Protein AF-A0AAV4SDW8-F1 (afdb_monomer_lite)

Organism: NCBI:txid1538125

Foldseek 3Di:
DWEKEKDFDAAAPDQLDGDTQKIWIDIPPDNPDIDIFGEAAQDDPVPDDPVRNVVLVCCCVPPDVAHNGDGDHYSVCVQVVLVVVCVRHVAYEYEDDSRQSSSCVSNVHHYHYPPPDDD

pLDDT: mean 89.06, std 10.67, range [35.28, 98.06]

Radius of gyration: 14.93 Å; chains: 1; bounding box: 36×32×41 Å

Secondary structure (DSSP, 8-state):
--EEEEEEEEEEEETTEEEEEEEEEEESS-TT-EEEEEBPPSS-GGGS-HHHHHHHHHHIIIII---TT--SB-GGGHHHHHHHHHHH-SEEEESSHHHHHHHHHHH----EETT----

Structure (mmCIF, N/CA/C/O backbone):
data_AF-A0AAV4SDW8-F1
#
_entry.id   AF-A0AAV4SDW8-F1
#
loop_
_atom_site.group_PDB
_atom_site.id
_atom_site.type_symbol
_atom_site.label_atom_id
_atom_site.label_alt_id
_atom_site.label_comp_id
_atom_site.label_asym_id
_atom_site.label_entity_id
_atom_site.label_seq_id
_atom_site.pdbx_PDB_ins_code
_atom_site.Cartn_x
_atom_site.Cartn_y
_atom_site.Cartn_z
_atom_site.occupancy
_atom_site.B_iso_or_equiv
_atom_site.auth_seq_id
_atom_site.auth_comp_id
_atom_site.auth_asym_id
_atom_site.auth_atom_id
_atom_site.pdbx_PDB_model_num
ATOM 1 N N . MET A 1 1 ? 14.836 0.813 -18.649 1.00 64.06 1 MET A N 1
ATOM 2 C CA . MET A 1 1 ? 14.823 0.294 -17.263 1.00 64.06 1 MET A CA 1
ATOM 3 C C . MET A 1 1 ? 13.371 0.163 -16.845 1.00 64.06 1 MET A C 1
ATOM 5 O O . MET A 1 1 ? 12.618 1.088 -17.124 1.00 64.06 1 MET A O 1
ATOM 9 N N . ALA A 1 2 ? 12.967 -0.969 -16.266 1.00 87.38 2 ALA A N 1
ATOM 10 C CA . ALA A 1 2 ? 11.600 -1.139 -15.779 1.00 87.38 2 ALA A CA 1
ATOM 11 C C . ALA A 1 2 ? 11.432 -0.337 -14.484 1.00 87.38 2 ALA A C 1
ATOM 13 O O . ALA A 1 2 ? 12.236 -0.461 -13.564 1.00 87.38 2 ALA A O 1
ATOM 14 N N . ALA A 1 3 ? 10.427 0.525 -14.442 1.00 92.44 3 ALA A N 1
ATOM 15 C CA . ALA A 1 3 ? 10.144 1.352 -13.287 1.00 92.44 3 ALA A CA 1
ATOM 16 C C . ALA A 1 3 ? 8.642 1.551 -13.153 1.00 92.44 3 ALA A C 1
ATOM 18 O O . ALA A 1 3 ? 7.938 1.571 -14.165 1.00 92.44 3 ALA A O 1
ATOM 19 N N . ALA A 1 4 ? 8.174 1.740 -11.926 1.00 94.88 4 ALA A N 1
ATOM 20 C CA . ALA A 1 4 ? 6.773 2.009 -11.660 1.00 94.88 4 ALA A CA 1
ATOM 21 C C . ALA A 1 4 ? 6.588 3.074 -10.584 1.00 94.88 4 ALA A C 1
ATOM 23 O O . ALA A 1 4 ? 7.404 3.234 -9.677 1.00 94.88 4 ALA A O 1
ATOM 24 N N . VAL A 1 5 ? 5.480 3.796 -10.691 1.00 95.19 5 VAL A N 1
ATOM 25 C CA . VAL A 1 5 ? 4.941 4.633 -9.629 1.00 95.19 5 VAL A CA 1
ATOM 26 C C . VAL A 1 5 ? 3.974 3.791 -8.812 1.00 95.19 5 VAL A C 1
ATOM 28 O O . VAL A 1 5 ? 3.107 3.126 -9.375 1.00 95.19 5 VAL A O 1
ATOM 31 N N . LEU A 1 6 ? 4.119 3.835 -7.495 1.00 96.06 6 LEU A N 1
ATOM 32 C CA . LEU A 1 6 ? 3.263 3.161 -6.533 1.00 96.06 6 LEU A CA 1
ATOM 33 C C . LEU A 1 6 ? 2.596 4.211 -5.640 1.00 96.06 6 LEU A C 1
ATOM 35 O O . LEU A 1 6 ? 3.248 5.141 -5.157 1.00 96.06 6 LEU A O 1
ATOM 39 N N . ASP A 1 7 ? 1.303 4.049 -5.395 1.00 96.31 7 ASP A N 1
ATOM 40 C CA . ASP A 1 7 ? 0.566 4.836 -4.411 1.00 96.31 7 ASP A CA 1
ATOM 41 C C . ASP A 1 7 ? -0.429 3.953 -3.656 1.00 96.31 7 ASP A C 1
ATOM 43 O O . ASP A 1 7 ? -0.826 2.885 -4.131 1.00 96.31 7 ASP A O 1
ATOM 47 N N . PHE A 1 8 ? -0.817 4.383 -2.460 1.00 96.56 8 PHE A N 1
ATOM 48 C CA . PHE A 1 8 ? -1.805 3.675 -1.656 1.00 96.56 8 PHE A CA 1
ATOM 49 C C . PHE A 1 8 ? -2.718 4.625 -0.893 1.00 96.56 8 PHE A C 1
ATOM 51 O O . PHE A 1 8 ? -2.278 5.670 -0.417 1.00 96.56 8 PHE A O 1
ATOM 58 N N . GLU A 1 9 ? -3.961 4.213 -0.689 1.00 95.31 9 GLU A N 1
ATOM 59 C CA . GLU A 1 9 ? -4.924 4.891 0.175 1.00 95.31 9 GLU A CA 1
ATOM 60 C C . GLU A 1 9 ? -5.361 3.965 1.307 1.00 95.31 9 GLU A C 1
ATOM 62 O O . GLU A 1 9 ? -5.336 2.734 1.191 1.00 95.31 9 GLU A O 1
ATOM 67 N N . GLY A 1 10 ? -5.731 4.547 2.444 1.00 93.75 10 GLY A N 1
ATOM 68 C CA . GLY A 1 10 ? -6.089 3.765 3.615 1.00 93.75 10 GLY A CA 1
ATOM 69 C C . GLY A 1 10 ? -6.174 4.565 4.904 1.00 93.75 10 GLY A C 1
ATOM 70 O O . GLY A 1 10 ? -6.263 5.791 4.907 1.00 93.75 10 GLY A O 1
ATOM 71 N N . PHE A 1 11 ? -6.141 3.848 6.022 1.00 92.38 11 PHE A N 1
ATOM 72 C CA . PHE A 1 11 ? -6.363 4.420 7.344 1.00 92.38 11 PHE A CA 1
ATOM 73 C C . PHE A 1 11 ? -5.057 4.518 8.121 1.00 92.38 11 PHE A C 1
ATOM 75 O O . PHE A 1 11 ? -4.378 3.517 8.342 1.00 92.38 11 PHE A O 1
ATOM 82 N N . GLN A 1 12 ? -4.717 5.713 8.594 1.00 89.56 12 GLN A N 1
ATOM 83 C CA . GLN A 1 12 ? -3.557 5.900 9.457 1.00 89.56 12 GLN A CA 1
ATOM 84 C C . GLN A 1 12 ? -3.850 5.383 10.875 1.00 89.56 12 GLN A C 1
ATOM 86 O O . GLN A 1 12 ? -4.820 5.789 11.516 1.00 89.56 12 GLN A O 1
ATOM 91 N N . ILE A 1 13 ? -3.019 4.471 11.381 1.00 86.12 13 ILE A N 1
ATOM 92 C CA . ILE A 1 13 ? -3.137 3.926 12.745 1.00 86.12 13 ILE A CA 1
ATOM 93 C C . ILE A 1 13 ? -2.414 4.838 13.739 1.00 86.12 13 ILE A C 1
ATOM 95 O O . ILE A 1 13 ? -2.912 5.094 14.838 1.00 86.12 13 ILE A O 1
ATOM 99 N N . SER A 1 14 ? -1.230 5.298 13.346 1.00 85.19 14 SER A N 1
ATOM 100 C CA . SER A 1 14 ? -0.347 6.201 14.081 1.00 85.19 14 SER A CA 1
ATOM 101 C C . SER A 1 14 ? 0.589 6.902 13.091 1.00 85.19 14 SER A C 1
ATOM 103 O O . SER A 1 14 ? 0.605 6.573 11.903 1.00 85.19 14 SER A O 1
ATOM 105 N N . ALA A 1 15 ? 1.374 7.874 13.559 1.00 85.69 15 ALA A N 1
ATOM 106 C CA . ALA A 1 15 ? 2.372 8.544 12.726 1.00 85.69 15 ALA A CA 1
ATOM 107 C C . ALA A 1 15 ? 3.283 7.510 12.031 1.00 85.69 15 ALA A C 1
ATOM 109 O O . ALA A 1 15 ? 3.919 6.698 12.705 1.00 85.69 15 ALA A O 1
ATOM 110 N N . GLY A 1 16 ? 3.311 7.518 10.695 1.00 86.75 16 GLY A N 1
ATOM 111 C CA . GLY A 1 16 ? 4.092 6.581 9.885 1.00 86.75 16 GLY A CA 1
ATOM 112 C C . GLY A 1 16 ? 3.567 5.144 9.786 1.00 86.75 16 GLY A C 1
ATOM 113 O O . GLY A 1 16 ? 4.287 4.306 9.252 1.00 86.75 16 GLY A O 1
ATOM 114 N N . SER A 1 17 ? 2.360 4.831 10.273 1.00 90.38 17 SER A N 1
ATOM 115 C CA . SER A 1 17 ? 1.777 3.481 10.209 1.00 90.38 17 SER A CA 1
ATOM 116 C C . SER A 1 17 ? 0.360 3.494 9.645 1.00 90.38 17 SER A C 1
ATOM 118 O O . SER A 1 17 ? -0.493 4.259 10.104 1.00 90.38 17 SER A O 1
ATOM 120 N N . PHE A 1 18 ? 0.094 2.617 8.676 1.00 93.50 18 PHE A N 1
ATOM 121 C CA . PHE A 1 18 ? -1.147 2.605 7.905 1.00 93.50 18 PHE A CA 1
ATOM 122 C C . PHE A 1 18 ? -1.744 1.206 7.764 1.00 93.50 18 PHE A C 1
ATOM 124 O O . PHE A 1 18 ? -1.041 0.196 7.752 1.00 93.50 18 PHE A O 1
ATOM 131 N N . ILE A 1 19 ? -3.059 1.174 7.574 1.00 94.81 19 ILE A N 1
ATOM 132 C CA . ILE A 1 19 ? -3.793 0.051 6.994 1.00 94.81 19 ILE A CA 1
ATOM 133 C C . ILE A 1 19 ? -4.048 0.404 5.537 1.00 94.81 19 ILE A C 1
ATOM 135 O O . ILE A 1 19 ? -4.841 1.304 5.265 1.00 94.81 19 ILE A O 1
ATOM 139 N N . ILE A 1 20 ? -3.379 -0.287 4.614 1.00 96.44 20 ILE A N 1
ATOM 140 C CA . ILE A 1 20 ? -3.537 -0.061 3.173 1.00 96.44 20 ILE A CA 1
ATOM 141 C C . ILE A 1 20 ? -4.856 -0.678 2.709 1.00 96.44 20 ILE A C 1
ATOM 143 O O . ILE A 1 20 ? -5.045 -1.887 2.785 1.00 96.44 20 ILE A O 1
ATOM 147 N N . LYS A 1 21 ? -5.772 0.147 2.210 1.00 96.62 21 LYS A N 1
ATOM 148 C CA . LYS A 1 21 ? -7.071 -0.296 1.688 1.00 96.62 21 LYS A CA 1
ATOM 149 C C . LYS A 1 21 ? -7.083 -0.388 0.174 1.00 96.62 21 LYS A C 1
ATOM 151 O O . LYS A 1 21 ? -7.703 -1.298 -0.364 1.00 96.62 21 LYS A O 1
ATOM 156 N N . GLU A 1 22 ? -6.379 0.514 -0.490 1.00 97.38 22 GLU A N 1
ATOM 157 C CA . GLU A 1 22 ? -6.180 0.500 -1.931 1.00 97.38 22 GLU A CA 1
ATOM 158 C C . GLU A 1 22 ? -4.695 0.643 -2.235 1.00 97.38 22 GLU A C 1
ATOM 160 O O . GLU A 1 22 ? -4.028 1.489 -1.646 1.00 97.38 22 GLU A O 1
ATOM 165 N N . LEU A 1 23 ? -4.184 -0.179 -3.148 1.00 97.56 23 LEU A N 1
ATOM 166 C CA . LEU A 1 23 ? -2.828 -0.085 -3.683 1.00 97.56 23 LEU A CA 1
ATOM 167 C C . LEU A 1 23 ? -2.924 0.041 -5.199 1.00 97.56 23 LEU A C 1
ATOM 169 O O . LEU A 1 23 ? -3.610 -0.763 -5.832 1.00 97.56 23 LEU A O 1
ATOM 173 N N . ALA A 1 24 ? -2.226 1.012 -5.775 1.00 96.75 24 ALA A N 1
ATOM 174 C CA . ALA A 1 24 ? -2.177 1.235 -7.210 1.00 96.75 24 ALA A CA 1
ATOM 175 C C . ALA A 1 24 ? -0.728 1.328 -7.685 1.00 96.75 24 ALA A C 1
ATOM 177 O O . ALA A 1 24 ? 0.092 2.004 -7.067 1.00 96.75 24 ALA A O 1
ATOM 178 N N . VAL A 1 25 ? -0.428 0.663 -8.797 1.00 95.69 25 VAL A N 1
ATOM 179 C CA . VAL A 1 25 ? 0.876 0.695 -9.463 1.00 95.69 25 VAL A CA 1
ATOM 180 C C . VAL A 1 25 ? 0.692 1.042 -10.935 1.00 95.69 25 VAL A C 1
ATOM 182 O O . VAL A 1 25 ? -0.246 0.565 -11.571 1.00 95.69 25 VAL A O 1
ATOM 185 N N . CYS A 1 26 ? 1.586 1.860 -11.478 1.00 94.56 26 CYS A N 1
ATOM 186 C CA . CYS A 1 26 ? 1.600 2.250 -12.884 1.00 94.56 26 CYS A CA 1
ATOM 187 C C . CYS A 1 26 ? 3.042 2.252 -13.397 1.00 94.56 26 CYS A C 1
ATOM 189 O O . CYS A 1 26 ? 3.902 2.898 -12.794 1.00 94.56 26 CYS A O 1
ATOM 191 N N . ALA A 1 27 ? 3.328 1.525 -14.475 1.00 93.44 27 ALA A N 1
ATOM 192 C CA . ALA A 1 27 ? 4.654 1.517 -15.083 1.00 93.44 27 ALA A CA 1
ATOM 193 C C . ALA A 1 27 ? 4.978 2.873 -15.749 1.00 93.44 27 ALA A C 1
ATOM 195 O O . ALA A 1 27 ? 4.122 3.516 -16.342 1.00 93.44 27 ALA A O 1
ATOM 196 N N . VAL A 1 28 ? 6.232 3.330 -15.644 1.00 87.56 28 VAL A N 1
ATOM 197 C CA . VAL A 1 28 ? 6.663 4.675 -16.101 1.00 87.56 28 VAL A CA 1
ATOM 198 C C . VAL A 1 28 ? 6.930 4.737 -17.609 1.00 87.56 28 VAL A C 1
ATOM 200 O O . VAL A 1 28 ? 6.816 5.796 -18.220 1.00 87.56 28 VAL A O 1
ATOM 203 N N . HIS A 1 29 ? 7.340 3.620 -18.206 1.00 78.12 29 HIS A N 1
ATOM 204 C CA . HIS A 1 29 ? 7.781 3.553 -19.606 1.00 78.12 29 HIS A CA 1
ATOM 205 C C . HIS A 1 29 ? 7.040 2.496 -20.423 1.00 78.12 29 HIS A C 1
ATOM 207 O O . HIS A 1 29 ? 7.333 2.321 -21.603 1.00 78.12 29 HIS A O 1
ATOM 213 N N . ASP A 1 30 ? 6.128 1.776 -19.781 1.00 67.00 30 ASP A N 1
ATOM 214 C CA . ASP A 1 30 ? 5.290 0.776 -20.414 1.00 67.00 30 ASP A CA 1
ATOM 215 C C . ASP A 1 30 ? 3.843 1.203 -20.178 1.00 67.00 30 ASP A C 1
ATOM 217 O O . ASP A 1 30 ? 3.310 1.023 -19.085 1.00 67.00 30 ASP A O 1
ATOM 221 N N . ASP A 1 31 ? 3.224 1.811 -21.191 1.00 63.12 31 ASP A N 1
ATOM 222 C CA . ASP A 1 31 ? 1.856 2.347 -21.118 1.00 63.12 31 ASP A CA 1
ATOM 223 C C . ASP A 1 31 ? 0.793 1.251 -20.882 1.00 63.12 31 ASP A C 1
ATOM 225 O O . ASP A 1 31 ? -0.406 1.536 -20.847 1.00 63.12 31 ASP A O 1
ATOM 229 N N . THR A 1 32 ? 1.199 -0.016 -20.740 1.00 71.12 32 THR A N 1
ATOM 230 C CA . THR A 1 32 ? 0.284 -1.157 -20.671 1.00 71.12 32 THR A CA 1
ATOM 231 C C . THR A 1 32 ? 0.100 -1.747 -19.275 1.00 71.12 32 THR A C 1
ATOM 233 O O . THR A 1 32 ? -0.927 -2.389 -19.040 1.00 71.12 32 THR A O 1
ATOM 236 N N . PHE A 1 33 ? 1.020 -1.521 -18.324 1.00 84.88 33 PHE A N 1
ATOM 237 C CA . PHE A 1 33 ? 0.905 -2.118 -16.989 1.00 84.88 33 PHE A CA 1
ATOM 238 C C . PHE A 1 33 ? 0.427 -1.128 -15.923 1.00 84.88 33 PHE A C 1
ATOM 240 O O . PHE A 1 33 ? 1.201 -0.343 -15.368 1.00 84.88 33 PHE A O 1
ATOM 247 N N . CYS A 1 34 ? -0.853 -1.261 -15.569 1.00 91.56 34 CYS A N 1
ATOM 248 C CA . CYS A 1 34 ? -1.469 -0.631 -14.407 1.00 91.56 34 CYS A CA 1
ATOM 249 C C . CYS A 1 34 ? -2.161 -1.699 -13.557 1.00 91.56 34 CYS A C 1
ATOM 251 O O . CYS A 1 34 ? -3.009 -2.444 -14.049 1.00 91.56 34 CYS A O 1
ATOM 253 N N . GLY A 1 35 ? -1.820 -1.756 -12.274 1.00 93.88 35 GLY A N 1
ATOM 254 C CA . GLY A 1 35 ? -2.432 -2.660 -11.305 1.00 93.88 35 GLY A CA 1
ATOM 255 C C . GLY A 1 35 ? -3.146 -1.883 -10.209 1.00 93.88 35 GLY A C 1
ATOM 256 O O . GLY A 1 35 ? -2.676 -0.828 -9.783 1.00 93.88 35 GLY A O 1
ATOM 257 N N . ARG A 1 36 ? -4.282 -2.402 -9.744 1.00 96.31 36 ARG A N 1
ATOM 258 C CA . ARG A 1 36 ? -5.034 -1.836 -8.622 1.00 96.31 36 ARG A CA 1
ATOM 259 C C . ARG A 1 36 ? -5.622 -2.960 -7.784 1.00 96.31 36 ARG A C 1
ATOM 261 O O . ARG A 1 36 ? -6.258 -3.858 -8.331 1.00 96.31 36 ARG A O 1
ATOM 268 N N . TRP A 1 37 ? -5.433 -2.891 -6.472 1.00 97.81 37 TRP A N 1
ATOM 269 C CA . TRP A 1 37 ? -5.920 -3.889 -5.521 1.00 97.81 37 TRP A CA 1
ATOM 270 C C . TRP A 1 37 ? -6.668 -3.214 -4.383 1.00 97.81 37 TRP A C 1
ATOM 272 O O . TRP A 1 37 ? -6.160 -2.261 -3.792 1.00 97.81 37 TRP A O 1
ATOM 282 N N . LEU A 1 38 ? -7.849 -3.741 -4.056 1.00 97.69 38 LEU A N 1
ATOM 283 C CA . LEU A 1 38 ? -8.609 -3.355 -2.874 1.00 97.69 38 LEU A CA 1
ATOM 284 C C . LEU A 1 38 ? -8.556 -4.473 -1.834 1.00 97.69 38 LEU A C 1
ATOM 286 O O . LEU A 1 38 ? -8.982 -5.604 -2.087 1.00 97.69 38 LEU A O 1
ATOM 290 N N . PHE A 1 39 ? -8.057 -4.144 -0.647 1.00 98.06 39 PHE A N 1
ATOM 291 C CA . PHE A 1 39 ? -7.868 -5.099 0.438 1.00 98.06 39 PHE A CA 1
ATOM 292 C C . PHE A 1 39 ? -9.000 -5.011 1.454 1.00 98.06 39 PHE A C 1
ATOM 294 O O . PHE A 1 39 ? -9.312 -3.934 1.965 1.00 98.06 3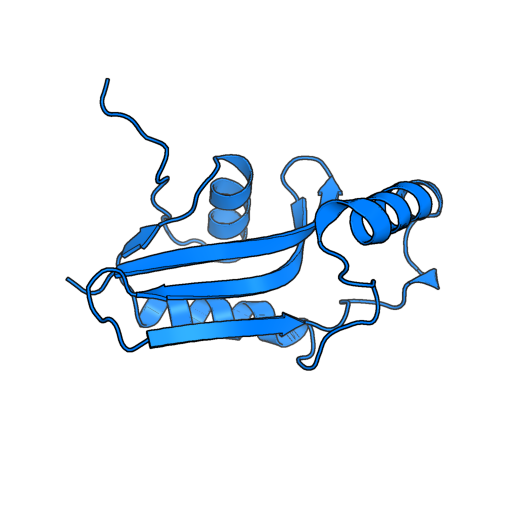9 PHE A O 1
ATOM 301 N N . LYS A 1 40 ? -9.561 -6.164 1.822 1.00 96.94 40 LYS A N 1
ATOM 302 C CA . LYS A 1 40 ? -10.414 -6.332 3.005 1.00 96.94 40 LYS A CA 1
ATOM 303 C C . LYS A 1 40 ? -9.664 -5.891 4.263 1.00 96.94 40 LYS A C 1
ATOM 305 O O . LYS A 1 40 ? -8.434 -5.930 4.280 1.00 96.94 40 LYS A O 1
ATOM 310 N N . PRO A 1 41 ? -10.358 -5.450 5.321 1.00 93.69 41 PRO A N 1
ATOM 311 C CA . PRO A 1 41 ? -9.674 -5.037 6.537 1.00 93.69 41 PRO A CA 1
ATOM 312 C C . PRO A 1 41 ? -8.955 -6.226 7.206 1.00 93.69 41 PRO A C 1
ATOM 314 O O . PRO A 1 41 ? -9.425 -7.361 7.106 1.00 93.69 41 PRO A O 1
ATOM 317 N N . PRO A 1 42 ? -7.842 -5.989 7.926 1.00 94.12 42 PRO A N 1
ATOM 318 C CA . PRO A 1 42 ? -7.111 -7.045 8.634 1.00 94.12 42 PRO A CA 1
ATOM 319 C C . PRO A 1 42 ? -7.880 -7.605 9.839 1.00 94.12 42 PRO A C 1
ATOM 321 O O . PRO A 1 42 ? -7.536 -8.663 10.357 1.00 94.12 42 PRO A O 1
ATOM 324 N N . HIS A 1 43 ? -8.899 -6.886 10.309 1.00 91.81 43 HIS A N 1
ATOM 325 C CA . HIS A 1 43 ? -9.762 -7.292 11.408 1.00 91.81 43 HIS A CA 1
ATOM 326 C C . HIS A 1 43 ? -11.130 -6.588 11.323 1.00 91.81 43 HIS A C 1
ATOM 328 O O . HIS A 1 43 ? -11.244 -5.546 10.666 1.00 91.81 43 HIS A O 1
ATOM 334 N N . PRO A 1 44 ? -12.164 -7.103 12.014 1.00 90.44 44 PRO A N 1
ATOM 335 C CA . PRO A 1 44 ? -13.473 -6.454 12.089 1.00 90.44 44 PRO A CA 1
ATOM 336 C C . PRO A 1 44 ? -13.402 -5.011 12.612 1.00 90.44 44 PRO A C 1
ATOM 338 O O . PRO A 1 44 ? -12.531 -4.677 13.429 1.00 90.44 44 PRO A O 1
ATOM 341 N N . PHE A 1 45 ? -14.322 -4.152 12.157 1.00 86.44 45 PHE A N 1
ATOM 342 C CA . PHE A 1 45 ? -14.371 -2.736 12.547 1.00 86.44 45 PHE A CA 1
ATOM 343 C C . PHE A 1 45 ? -14.617 -2.557 14.049 1.00 86.44 45 PHE A C 1
ATOM 345 O O . PHE A 1 45 ? -14.141 -1.602 14.664 1.00 86.44 45 PHE A O 1
ATOM 352 N N . GLU A 1 46 ? -15.324 -3.491 14.675 1.00 86.25 46 GLU A N 1
ATOM 353 C CA . GLU A 1 46 ? -15.658 -3.492 16.096 1.00 86.25 46 GLU A CA 1
ATOM 354 C C . GLU A 1 46 ? -14.405 -3.484 16.971 1.00 86.25 46 GLU A C 1
ATOM 356 O O . GLU A 1 46 ? -14.403 -2.806 17.999 1.00 86.25 46 GLU A O 1
ATOM 361 N N . LEU A 1 47 ? -13.343 -4.159 16.514 1.00 85.12 47 LEU A N 1
ATOM 362 C CA . LEU A 1 47 ? -12.051 -4.264 17.194 1.00 85.12 47 LEU A CA 1
ATOM 363 C C . LEU A 1 47 ? -11.167 -3.019 17.019 1.00 85.12 47 LEU A C 1
ATOM 365 O O . LEU A 1 47 ? -10.116 -2.927 17.652 1.00 85.12 47 LEU A O 1
ATOM 369 N N . THR A 1 48 ? -11.566 -2.050 16.185 1.00 84.69 48 THR A N 1
ATOM 370 C CA . THR A 1 48 ? -10.858 -0.764 16.110 1.00 84.69 48 THR A CA 1
ATOM 371 C C . THR A 1 48 ? -11.076 0.042 17.391 1.00 84.69 48 THR A C 1
ATOM 373 O O . THR A 1 48 ? -12.169 0.070 17.964 1.00 84.69 48 THR A O 1
ATOM 376 N N . GLU A 1 49 ? -10.033 0.740 17.841 1.00 83.69 49 GLU A N 1
ATOM 377 C CA . GLU A 1 49 ? -10.121 1.612 19.012 1.00 83.69 49 GLU A CA 1
ATOM 378 C C . GLU A 1 49 ? -11.208 2.689 18.819 1.00 83.69 49 GLU A C 1
ATOM 380 O O . GLU A 1 49 ? -11.200 3.374 17.791 1.00 83.69 49 GLU A O 1
ATOM 385 N N . PRO A 1 50 ? -12.099 2.929 19.804 1.00 81.94 50 PRO A N 1
ATOM 386 C CA . PRO A 1 50 ? -13.193 3.894 19.665 1.00 81.94 50 PRO A CA 1
ATOM 387 C C . PRO A 1 50 ? -12.737 5.293 19.233 1.00 81.94 50 PRO A C 1
ATOM 389 O O . PRO A 1 50 ? -13.365 5.906 18.377 1.00 81.94 50 PRO A O 1
ATOM 392 N N . ARG A 1 51 ? -11.591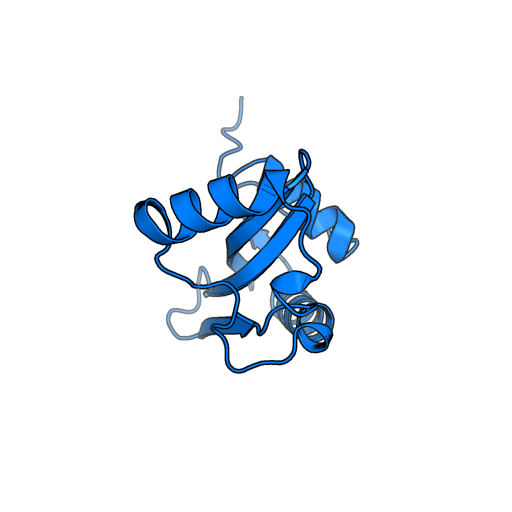 5.760 19.750 1.00 80.56 51 ARG A N 1
ATOM 393 C CA . ARG A 1 51 ? -11.004 7.067 19.402 1.00 80.56 51 ARG A CA 1
ATOM 394 C C . ARG A 1 51 ? -10.595 7.182 17.929 1.00 80.56 51 ARG A C 1
ATOM 396 O O . ARG A 1 51 ? -10.497 8.289 17.416 1.00 80.56 51 ARG A O 1
ATOM 403 N N . LYS A 1 52 ? -10.342 6.060 17.247 1.00 82.12 52 LYS A N 1
ATOM 404 C CA . LYS A 1 52 ? -9.954 6.029 15.828 1.00 82.12 52 LYS A CA 1
ATOM 405 C C . LYS A 1 52 ? -11.165 5.955 14.896 1.00 82.12 52 LYS A C 1
ATOM 407 O O . LYS A 1 52 ? -11.054 6.367 13.745 1.00 82.12 52 LYS A O 1
ATOM 412 N N . LYS A 1 53 ? -12.326 5.500 15.385 1.00 83.19 53 LYS A N 1
ATOM 413 C CA . LYS A 1 53 ? -13.545 5.332 14.575 1.00 83.19 53 LYS A CA 1
ATOM 414 C C . LYS A 1 53 ? -14.045 6.646 13.979 1.00 83.19 53 LYS A C 1
ATOM 416 O O . LYS A 1 53 ? -14.425 6.663 12.813 1.00 83.19 53 LYS A O 1
ATOM 421 N N . GLU A 1 54 ? -14.002 7.740 14.739 1.00 83.88 54 GLU A N 1
ATOM 422 C CA . GLU A 1 54 ? -14.404 9.069 14.252 1.00 83.88 54 GLU A CA 1
ATOM 423 C C . GLU A 1 54 ? -13.495 9.555 13.119 1.00 83.88 54 GLU A C 1
ATOM 425 O O . GLU A 1 54 ? -13.981 9.992 12.075 1.00 83.88 54 GLU A O 1
ATOM 430 N N . ASN A 1 55 ? -12.179 9.392 13.284 1.00 84.88 55 ASN A N 1
ATOM 431 C CA . ASN A 1 55 ? -11.207 9.719 12.244 1.00 84.88 55 ASN A CA 1
ATOM 432 C C . ASN A 1 55 ? -11.436 8.865 10.994 1.00 84.88 55 ASN A C 1
ATOM 434 O O . ASN A 1 55 ? -11.487 9.401 9.893 1.00 84.88 55 ASN A O 1
ATOM 438 N N . TYR A 1 56 ? -11.631 7.553 11.144 1.00 86.69 56 TYR A N 1
ATOM 439 C CA . TYR A 1 56 ? -11.868 6.661 10.004 1.00 86.69 56 TYR A CA 1
ATOM 440 C C . TYR A 1 56 ? -13.168 7.007 9.283 1.00 86.69 56 TYR A C 1
ATOM 442 O O . TYR A 1 56 ? -13.182 7.072 8.058 1.00 86.69 56 TYR A O 1
ATOM 450 N N . PHE A 1 57 ? -14.228 7.336 10.021 1.00 83.75 57 PHE A N 1
ATOM 451 C CA . PHE A 1 57 ? -15.472 7.818 9.433 1.00 83.75 57 PHE A CA 1
ATOM 452 C C . PHE A 1 57 ? -15.276 9.122 8.648 1.00 83.75 57 PHE A C 1
ATOM 454 O O . PHE A 1 57 ? -15.775 9.247 7.527 1.00 83.75 57 PHE A O 1
ATOM 461 N N . TRP A 1 58 ? -14.534 10.084 9.205 1.00 86.19 58 TRP A N 1
ATOM 462 C CA . TRP A 1 58 ? -14.237 11.355 8.542 1.00 86.19 58 TRP A CA 1
ATOM 463 C C . TRP A 1 58 ? -13.438 11.145 7.253 1.00 86.19 58 TRP A C 1
ATOM 465 O O . TRP A 1 58 ? -13.833 11.643 6.198 1.00 86.19 58 TRP A O 1
ATOM 475 N N . VAL A 1 59 ? -12.371 10.341 7.314 1.00 83.62 59 VAL A N 1
ATOM 476 C CA . VAL A 1 59 ? -11.519 10.012 6.164 1.00 83.62 59 VAL A CA 1
ATOM 477 C C . VAL A 1 59 ? -12.325 9.274 5.089 1.00 83.62 59 VAL A C 1
ATOM 479 O O . VAL A 1 59 ? -12.297 9.673 3.923 1.00 83.62 59 VAL A O 1
ATOM 482 N N . THR A 1 60 ? -13.120 8.265 5.459 1.00 85.44 60 THR A N 1
ATOM 483 C CA . THR A 1 60 ? -14.015 7.584 4.515 1.00 85.44 60 THR A CA 1
ATOM 484 C C . THR A 1 60 ? -14.978 8.577 3.869 1.00 85.44 60 THR A C 1
ATOM 486 O O . THR A 1 60 ? -15.134 8.572 2.655 1.00 85.44 60 THR A O 1
ATOM 489 N N . LYS A 1 61 ? -15.622 9.462 4.634 1.00 84.19 61 LYS A N 1
ATOM 490 C CA . LYS A 1 61 ? -16.645 10.362 4.083 1.00 84.19 61 LYS A CA 1
ATOM 491 C C . LYS A 1 61 ? -16.067 11.458 3.181 1.00 84.19 61 LYS A C 1
ATOM 493 O O . LYS A 1 61 ? -16.742 11.862 2.233 1.00 84.19 61 LYS A O 1
ATOM 498 N N . LEU A 1 62 ? -14.871 11.963 3.486 1.00 83.50 62 LEU A N 1
ATOM 499 C CA . LEU A 1 62 ? -14.370 13.225 2.925 1.00 83.50 62 LEU A CA 1
ATOM 500 C C . LEU A 1 62 ? -13.088 13.112 2.096 1.00 83.50 62 LEU A C 1
ATOM 502 O O . LEU A 1 62 ? -12.817 14.032 1.330 1.00 83.50 62 LEU A O 1
ATOM 506 N N . LEU A 1 63 ? -12.322 12.023 2.214 1.00 83.50 63 LEU A N 1
ATOM 507 C CA . LEU A 1 63 ? -11.083 11.825 1.456 1.00 83.50 63 LEU A CA 1
ATOM 508 C C . LEU A 1 63 ? -11.265 10.780 0.354 1.00 83.50 63 LEU A C 1
ATOM 510 O O . LEU A 1 63 ? -11.500 11.139 -0.796 1.00 83.50 63 LEU A O 1
ATOM 514 N N . HIS A 1 64 ? -11.186 9.492 0.693 1.00 83.06 64 HIS A N 1
ATOM 515 C CA . HIS A 1 64 ? -11.047 8.434 -0.314 1.00 83.06 64 HIS A CA 1
ATOM 516 C C . HIS A 1 64 ? -12.341 7.652 -0.604 1.00 83.06 64 HIS A C 1
ATOM 518 O O . HIS A 1 64 ? -12.380 6.900 -1.569 1.00 83.06 64 HIS A O 1
ATOM 524 N N . LYS A 1 65 ? -13.419 7.805 0.186 1.00 89.12 65 LYS A N 1
ATOM 525 C CA . LYS A 1 65 ? -14.711 7.087 -0.000 1.00 89.12 65 LYS A CA 1
ATOM 526 C C . LYS A 1 65 ? -14.659 5.561 0.132 1.00 89.12 65 LYS A C 1
ATOM 528 O O . LYS A 1 65 ? -15.662 4.900 -0.114 1.00 89.12 65 LYS A O 1
ATOM 533 N N . ILE A 1 66 ? -13.536 5.028 0.604 1.00 90.75 66 ILE A N 1
ATOM 534 C CA . ILE A 1 66 ? -13.346 3.600 0.904 1.00 90.75 66 ILE A CA 1
ATOM 535 C C . ILE A 1 66 ? -13.812 3.347 2.339 1.00 90.75 66 ILE A C 1
ATOM 537 O O . ILE A 1 66 ? -13.316 3.974 3.282 1.00 90.75 66 ILE A O 1
ATOM 541 N N . LYS A 1 67 ? -14.785 2.459 2.517 1.00 91.62 67 LYS A N 1
ATOM 542 C CA . LYS A 1 67 ? -15.259 2.027 3.836 1.00 91.62 67 LYS A CA 1
ATOM 543 C C . LYS A 1 67 ? -14.286 1.026 4.448 1.00 91.62 67 LYS A C 1
ATOM 545 O O . LYS A 1 67 ? -13.455 0.427 3.767 1.00 91.62 67 LYS A O 1
ATOM 550 N N . TRP A 1 68 ? -14.410 0.818 5.756 1.00 91.25 68 TRP A N 1
ATOM 551 C CA . TRP A 1 68 ? -13.584 -0.156 6.464 1.00 91.25 68 TRP A CA 1
ATOM 552 C C . TRP A 1 68 ? -13.707 -1.568 5.876 1.00 91.25 68 TRP A C 1
ATOM 554 O O . TRP A 1 68 ? -12.690 -2.216 5.637 1.00 91.25 68 TRP A O 1
ATOM 564 N N . ASP A 1 69 ? -14.931 -2.005 5.581 1.00 92.06 69 ASP A N 1
ATOM 565 C CA . ASP A 1 69 ? -15.230 -3.363 5.111 1.00 92.06 69 ASP A CA 1
ATOM 566 C C . ASP A 1 69 ? -15.110 -3.549 3.591 1.00 92.06 69 ASP A C 1
ATOM 568 O O . ASP A 1 69 ? -15.269 -4.665 3.099 1.00 92.06 69 ASP A O 1
ATOM 572 N N . ASP A 1 70 ? -14.801 -2.487 2.839 1.00 93.25 70 ASP A N 1
ATOM 573 C CA . ASP A 1 70 ? -14.624 -2.574 1.386 1.00 93.25 70 ASP A CA 1
ATOM 574 C C . ASP A 1 70 ? -13.378 -3.405 1.027 1.00 93.25 70 ASP A C 1
ATOM 576 O O . ASP A 1 70 ? -12.405 -3.456 1.783 1.00 93.25 70 ASP A O 1
ATOM 580 N N . GLY A 1 71 ? -13.387 -4.018 -0.157 1.00 94.75 71 GLY A N 1
ATOM 581 C CA . GLY A 1 71 ? -12.248 -4.723 -0.748 1.00 94.75 71 GLY A CA 1
ATOM 582 C C . GLY A 1 71 ? -12.531 -6.178 -1.107 1.00 94.75 71 GLY A C 1
ATOM 583 O O . GLY A 1 71 ? -13.349 -6.855 -0.479 1.00 94.75 71 GLY A O 1
ATOM 584 N N . GLU A 1 72 ? -11.845 -6.671 -2.137 1.00 95.94 72 GLU A N 1
ATOM 585 C CA . GLU A 1 72 ? -12.020 -8.044 -2.617 1.00 95.94 72 GLU A CA 1
ATOM 586 C C . GLU A 1 72 ? -10.965 -8.993 -2.040 1.00 95.94 72 GLU A C 1
ATOM 588 O O . GLU A 1 72 ? -11.273 -10.145 -1.716 1.00 95.94 72 GLU A O 1
ATOM 593 N N . LEU A 1 73 ? -9.735 -8.506 -1.866 1.00 97.50 73 LEU A N 1
ATOM 594 C CA . LEU A 1 73 ? -8.581 -9.331 -1.532 1.00 97.50 73 LEU A CA 1
ATOM 595 C C . LEU A 1 73 ? -8.350 -9.388 -0.012 1.00 97.50 73 LEU A C 1
ATOM 597 O O . LEU A 1 73 ? -8.333 -8.343 0.636 1.00 97.50 73 LEU A O 1
ATOM 601 N N . PRO A 1 74 ? -8.159 -10.567 0.606 1.00 97.56 74 PRO A N 1
ATOM 602 C CA . PRO A 1 74 ? -7.782 -10.644 2.017 1.00 97.56 74 PRO A CA 1
ATOM 603 C C . PRO A 1 74 ? -6.481 -9.881 2.320 1.00 97.56 74 PRO A C 1
ATOM 605 O O . PRO A 1 74 ? -5.544 -9.893 1.521 1.00 97.56 74 PRO A O 1
ATOM 608 N N . TYR A 1 75 ? -6.408 -9.224 3.484 1.00 97.12 75 TYR A N 1
ATOM 609 C CA . TYR A 1 75 ? -5.283 -8.339 3.829 1.00 97.12 75 TYR A CA 1
ATOM 610 C C . TYR A 1 75 ? -3.926 -9.064 3.895 1.00 97.12 75 TYR A C 1
ATOM 612 O O . TYR A 1 75 ? -2.882 -8.463 3.655 1.00 97.12 75 TYR A O 1
ATOM 620 N N . GLU A 1 76 ? -3.929 -10.367 4.182 1.00 96.38 76 GLU A N 1
ATOM 621 C CA . GLU A 1 76 ? -2.728 -11.214 4.206 1.00 96.38 76 GLU A CA 1
ATOM 622 C C . GLU A 1 76 ? -1.963 -11.233 2.871 1.00 96.38 76 GLU A C 1
ATOM 624 O O . GLU A 1 76 ? -0.738 -11.350 2.871 1.00 96.38 76 GLU A O 1
ATOM 629 N N . TYR A 1 77 ? -2.651 -11.017 1.743 1.00 97.19 77 TYR A N 1
ATOM 630 C CA . TYR A 1 77 ? -2.025 -10.976 0.419 1.00 97.19 77 TYR A CA 1
ATOM 631 C C . TYR A 1 77 ? -1.283 -9.668 0.127 1.00 97.19 77 TYR A C 1
ATOM 633 O O . TYR A 1 77 ? -0.544 -9.611 -0.853 1.00 97.19 77 TYR A O 1
ATOM 641 N N . LEU A 1 78 ? -1.433 -8.623 0.952 1.00 97.19 78 LEU A N 1
ATOM 642 C CA . LEU A 1 78 ? -0.782 -7.325 0.728 1.00 97.19 78 LEU A CA 1
ATOM 643 C C . LEU A 1 78 ? 0.733 -7.467 0.558 1.00 97.19 78 LEU A C 1
ATOM 645 O O . LEU A 1 78 ? 1.308 -6.896 -0.366 1.00 97.19 78 LEU A O 1
ATOM 649 N N . ARG A 1 79 ? 1.376 -8.257 1.428 1.00 95.50 79 ARG A N 1
ATOM 650 C CA . ARG A 1 79 ? 2.824 -8.495 1.345 1.00 95.50 79 ARG A CA 1
ATOM 651 C C . ARG A 1 79 ? 3.198 -9.196 0.044 1.00 95.50 79 ARG A C 1
ATOM 653 O O . ARG A 1 79 ? 4.123 -8.749 -0.615 1.00 95.50 79 ARG A O 1
ATOM 660 N N . SER A 1 80 ? 2.459 -10.231 -0.351 1.00 96.25 80 SER A N 1
ATOM 661 C CA . SER A 1 80 ? 2.708 -10.958 -1.600 1.00 96.25 80 SER A CA 1
ATOM 662 C C . SER A 1 80 ? 2.550 -10.065 -2.830 1.00 96.25 80 SER A C 1
ATOM 664 O O . SER A 1 80 ? 3.396 -10.102 -3.718 1.00 96.25 80 SER A O 1
ATOM 666 N N . VAL A 1 81 ? 1.510 -9.224 -2.866 1.00 97.00 81 VAL A N 1
ATOM 667 C CA . VAL A 1 81 ? 1.298 -8.253 -3.952 1.00 97.00 81 VAL A CA 1
ATOM 668 C C . VAL A 1 81 ? 2.468 -7.272 -4.033 1.00 97.00 81 VAL A C 1
ATOM 670 O O . VAL A 1 81 ? 3.010 -7.059 -5.114 1.00 97.00 81 VAL A O 1
ATOM 673 N N . LEU A 1 82 ? 2.898 -6.715 -2.896 1.00 96.44 82 LEU A N 1
ATOM 674 C CA . LEU A 1 82 ? 4.053 -5.819 -2.853 1.00 96.44 82 LEU A CA 1
ATOM 675 C C . LEU A 1 82 ? 5.330 -6.519 -3.321 1.00 96.44 82 LEU A C 1
ATOM 677 O O . LEU A 1 82 ? 6.038 -5.956 -4.144 1.00 96.44 82 LEU A O 1
ATOM 681 N N . THR A 1 83 ? 5.606 -7.740 -2.862 1.00 95.25 83 THR A N 1
ATOM 682 C CA . THR A 1 83 ? 6.779 -8.510 -3.302 1.00 95.25 83 THR A CA 1
ATOM 683 C C . THR A 1 83 ? 6.801 -8.680 -4.819 1.00 95.25 83 THR A C 1
ATOM 685 O O . THR A 1 83 ? 7.804 -8.346 -5.440 1.00 95.25 83 THR A O 1
ATOM 688 N N . ILE A 1 84 ? 5.683 -9.088 -5.430 1.00 94.75 84 ILE A N 1
ATOM 689 C CA . ILE A 1 84 ? 5.588 -9.257 -6.890 1.00 94.75 84 ILE A CA 1
ATOM 690 C C . ILE A 1 84 ? 5.856 -7.934 -7.621 1.00 94.75 84 ILE A C 1
ATOM 692 O O . ILE A 1 84 ? 6.577 -7.910 -8.616 1.00 94.75 84 ILE A O 1
ATOM 696 N N . ILE A 1 85 ? 5.302 -6.821 -7.128 1.00 94.44 85 ILE A N 1
ATOM 697 C CA . ILE A 1 85 ? 5.540 -5.492 -7.710 1.00 94.44 85 ILE A CA 1
ATOM 698 C C . ILE A 1 85 ? 7.030 -5.125 -7.634 1.00 94.44 85 ILE A C 1
ATOM 700 O O . ILE A 1 85 ? 7.595 -4.667 -8.623 1.00 94.44 85 ILE A O 1
ATOM 704 N N . MET A 1 86 ? 7.669 -5.340 -6.483 1.00 92.75 86 MET A N 1
ATOM 705 C CA . MET A 1 86 ? 9.081 -4.994 -6.259 1.00 92.75 86 MET A CA 1
ATOM 706 C C . MET A 1 86 ? 10.033 -5.882 -7.078 1.00 92.75 86 MET A C 1
ATOM 708 O O . MET A 1 86 ? 11.090 -5.425 -7.498 1.00 92.75 86 MET A O 1
ATOM 712 N N . GLU A 1 87 ? 9.661 -7.137 -7.339 1.00 92.94 87 GLU A N 1
ATOM 713 C CA . GLU A 1 87 ? 10.407 -8.038 -8.230 1.00 92.94 87 GLU A CA 1
ATOM 714 C C . GLU A 1 87 ? 10.254 -7.648 -9.707 1.00 92.94 87 GLU A C 1
ATOM 716 O O . GLU A 1 87 ? 11.206 -7.746 -10.481 1.00 92.94 87 GLU A O 1
ATOM 721 N N . MET A 1 88 ? 9.065 -7.185 -10.105 1.00 91.94 88 MET A N 1
ATOM 722 C CA . MET A 1 88 ? 8.771 -6.772 -11.479 1.00 91.94 88 MET A CA 1
ATOM 723 C C . MET A 1 88 ? 9.425 -5.433 -11.845 1.00 91.94 88 MET A C 1
ATOM 725 O O . MET A 1 88 ? 9.843 -5.233 -12.988 1.00 91.94 88 MET A O 1
ATOM 729 N N . PHE A 1 89 ? 9.526 -4.517 -10.881 1.00 92.81 89 PHE A N 1
ATOM 730 C CA . PHE A 1 89 ? 10.033 -3.167 -11.097 1.00 92.81 89 PHE A CA 1
ATOM 731 C C . PHE A 1 89 ? 11.223 -2.875 -10.174 1.00 92.81 89 PHE A C 1
ATOM 733 O O . PHE A 1 89 ? 11.021 -2.558 -9.003 1.00 92.81 89 PHE A O 1
ATOM 740 N N . PRO A 1 90 ? 12.466 -2.883 -10.692 1.00 91.12 90 PRO A N 1
ATOM 741 C CA . PRO A 1 90 ? 13.655 -2.576 -9.894 1.00 91.12 90 PRO A CA 1
ATOM 742 C C . PRO A 1 90 ? 13.694 -1.128 -9.384 1.00 91.12 90 PRO A C 1
ATOM 744 O O . PRO A 1 90 ? 14.435 -0.830 -8.452 1.00 91.12 90 PRO A O 1
ATOM 747 N N . TYR A 1 91 ? 12.913 -0.225 -9.983 1.00 92.88 91 TYR A N 1
ATOM 748 C CA . TYR A 1 91 ? 12.785 1.160 -9.539 1.00 92.88 91 TYR A CA 1
ATOM 749 C C . TYR A 1 91 ? 11.327 1.472 -9.210 1.00 92.88 91 TYR A C 1
ATOM 751 O O . TYR A 1 91 ? 10.490 1.597 -10.108 1.00 92.88 91 TYR A O 1
ATOM 759 N N . ILE A 1 92 ? 11.035 1.625 -7.918 1.00 95.00 92 ILE A N 1
ATOM 760 C CA . ILE A 1 92 ? 9.722 2.042 -7.428 1.00 95.00 92 ILE A CA 1
ATOM 761 C C . ILE A 1 92 ? 9.773 3.485 -6.952 1.00 95.00 92 ILE A C 1
ATOM 763 O O . ILE A 1 92 ? 10.588 3.864 -6.107 1.00 95.00 92 ILE A O 1
ATOM 767 N N . TYR A 1 93 ? 8.850 4.276 -7.479 1.00 95.12 93 TYR A N 1
ATOM 768 C CA . TYR A 1 93 ? 8.659 5.674 -7.151 1.00 95.12 93 TYR A CA 1
ATOM 769 C C . TYR A 1 93 ? 7.389 5.860 -6.328 1.00 95.12 93 TYR A C 1
ATOM 771 O O . TYR A 1 93 ? 6.316 5.422 -6.726 1.00 95.12 93 TYR A O 1
ATOM 779 N N . VAL A 1 94 ? 7.488 6.562 -5.206 1.00 95.50 94 VAL A N 1
ATOM 780 C CA . VAL A 1 94 ? 6.343 6.906 -4.353 1.00 95.50 94 VAL A CA 1
ATOM 781 C C . VAL A 1 94 ? 6.336 8.406 -4.110 1.00 95.50 94 VAL A C 1
ATOM 783 O O . VAL A 1 94 ? 7.383 9.040 -3.939 1.00 95.50 94 VAL A O 1
ATOM 786 N N . LYS A 1 95 ? 5.145 9.001 -4.074 1.00 92.94 95 LYS A N 1
ATOM 787 C CA . LYS A 1 95 ? 4.978 10.402 -3.689 1.00 92.94 95 LYS A CA 1
ATOM 788 C C . LYS A 1 95 ? 4.764 10.515 -2.179 1.00 92.94 95 LYS A C 1
ATOM 790 O O . LYS A 1 95 ? 3.832 9.943 -1.627 1.00 92.94 95 LYS A O 1
ATOM 795 N N . GLY A 1 96 ? 5.587 11.333 -1.523 1.00 91.50 96 GLY A N 1
ATOM 796 C CA . GLY A 1 96 ? 5.443 11.653 -0.099 1.00 91.50 96 GLY A CA 1
ATOM 797 C C . GLY A 1 96 ? 6.358 10.830 0.809 1.00 91.50 96 GLY A C 1
ATOM 798 O O . GLY A 1 96 ? 6.492 9.617 0.678 1.00 91.50 96 GLY A O 1
ATOM 799 N N . LEU A 1 97 ? 6.999 11.517 1.761 1.00 91.31 97 LEU A N 1
ATOM 800 C CA . LEU A 1 97 ? 8.019 10.922 2.629 1.00 91.31 97 LEU A CA 1
ATOM 801 C C . LEU A 1 97 ? 7.445 9.871 3.588 1.00 91.31 97 LEU A C 1
ATOM 803 O O . LEU A 1 97 ? 8.117 8.892 3.892 1.00 91.31 97 LEU A O 1
ATOM 807 N N . GLU A 1 98 ? 6.221 10.075 4.073 1.00 92.94 98 GLU A N 1
ATOM 808 C CA . GLU A 1 98 ? 5.590 9.160 5.025 1.00 92.94 98 GLU A CA 1
ATOM 809 C C . GLU A 1 98 ? 5.208 7.830 4.362 1.00 92.94 98 GLU A C 1
ATOM 811 O O . GLU A 1 98 ? 5.599 6.774 4.856 1.00 92.94 98 GLU A O 1
ATOM 816 N N . LYS A 1 99 ? 4.553 7.883 3.190 1.00 93.81 99 LYS A N 1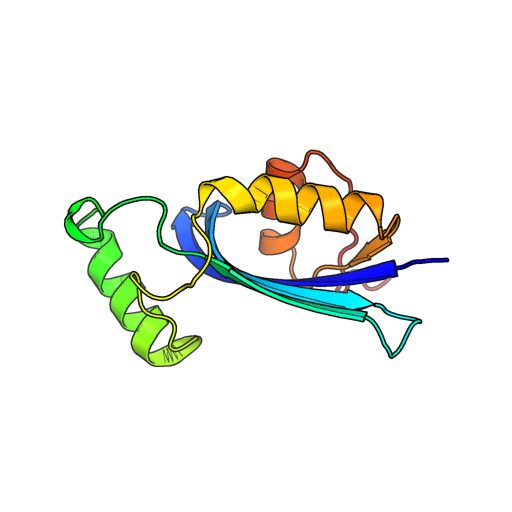
ATOM 817 C CA . LYS A 1 99 ? 4.228 6.697 2.381 1.00 93.81 99 LYS A CA 1
ATOM 818 C C . LYS A 1 99 ? 5.493 5.931 1.984 1.00 93.81 99 LYS A C 1
ATOM 820 O O . LYS A 1 99 ? 5.532 4.714 2.144 1.00 93.81 99 LYS A O 1
ATOM 825 N N . LYS A 1 100 ? 6.547 6.645 1.556 1.00 94.81 100 LYS A N 1
ATOM 826 C CA . LYS A 1 100 ? 7.867 6.058 1.275 1.00 94.81 100 LYS A CA 1
ATOM 827 C C . LYS A 1 100 ? 8.373 5.253 2.478 1.00 94.81 100 LYS A C 1
ATOM 829 O O . LYS A 1 100 ? 8.561 4.049 2.362 1.00 94.81 100 LYS A O 1
ATOM 834 N N . LYS A 1 101 ? 8.568 5.910 3.628 1.00 94.25 101 LYS A N 1
ATOM 835 C CA . LYS A 1 101 ? 9.136 5.275 4.832 1.00 94.25 101 LYS A CA 1
ATOM 836 C C . LYS A 1 101 ? 8.327 4.059 5.279 1.00 94.25 101 LYS A C 1
ATOM 838 O O . LYS A 1 101 ? 8.904 3.061 5.698 1.00 94.25 101 LYS A O 1
ATOM 843 N N . PHE A 1 102 ? 7.002 4.149 5.197 1.00 95.25 102 PHE A N 1
ATOM 844 C CA . PHE A 1 102 ? 6.120 3.048 5.561 1.00 95.25 102 PHE A CA 1
ATOM 845 C C . PHE A 1 102 ? 6.294 1.834 4.641 1.00 95.25 102 PHE A C 1
ATOM 847 O O . PHE A 1 102 ? 6.394 0.708 5.125 1.00 95.25 102 PHE A O 1
ATOM 854 N N . LEU A 1 103 ? 6.370 2.051 3.326 1.00 94.94 103 LEU A N 1
ATOM 855 C CA . LEU A 1 103 ? 6.569 0.968 2.367 1.00 94.94 103 LEU A CA 1
ATOM 856 C C . LEU A 1 103 ? 7.966 0.345 2.487 1.00 94.94 103 LEU A C 1
ATOM 858 O O . LEU A 1 103 ? 8.059 -0.877 2.494 1.00 94.94 103 LEU A O 1
ATOM 862 N N . GLU A 1 104 ? 9.021 1.144 2.689 1.00 95.00 104 GLU A N 1
ATOM 863 C CA . GLU A 1 104 ? 10.380 0.627 2.938 1.00 95.00 104 GLU A CA 1
ATOM 864 C C . GLU A 1 104 ? 10.423 -0.246 4.199 1.00 95.00 104 GLU A C 1
ATOM 866 O O . GLU A 1 104 ? 11.032 -1.313 4.201 1.00 95.00 104 GLU A O 1
ATOM 871 N N . PHE A 1 105 ? 9.731 0.167 5.267 1.00 93.31 105 PHE A N 1
ATOM 872 C CA . PHE A 1 105 ? 9.589 -0.644 6.477 1.00 93.31 105 PHE A CA 1
ATOM 873 C C . PHE A 1 105 ? 8.835 -1.957 6.215 1.00 93.31 105 PHE A C 1
ATOM 875 O O . PHE A 1 105 ? 9.164 -2.993 6.793 1.00 93.31 105 PHE A O 1
ATOM 882 N N . LEU A 1 106 ? 7.812 -1.928 5.358 1.00 91.81 106 LEU A N 1
ATOM 883 C CA . LEU A 1 106 ? 6.975 -3.091 5.079 1.00 91.81 106 LEU A CA 1
ATOM 884 C C . LEU A 1 106 ? 7.677 -4.121 4.182 1.00 91.81 106 LEU A C 1
ATOM 886 O O . LEU A 1 106 ? 7.501 -5.323 4.408 1.00 91.81 106 LEU A O 1
ATOM 890 N N . THR A 1 107 ? 8.441 -3.666 3.18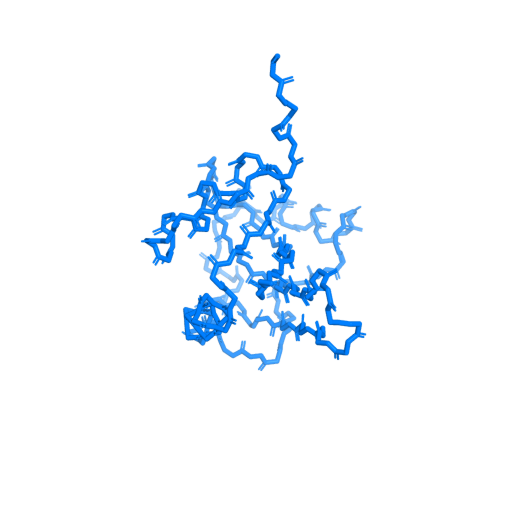5 1.00 92.31 107 THR A N 1
ATOM 891 C CA . THR A 1 107 ? 9.053 -4.517 2.150 1.00 92.31 107 THR A CA 1
ATOM 892 C C . THR A 1 107 ? 10.553 -4.738 2.326 1.00 92.31 107 THR A C 1
ATOM 894 O O . THR A 1 107 ? 11.105 -5.623 1.676 1.00 92.31 107 THR A O 1
ATOM 897 N N . SER A 1 108 ? 11.222 -3.965 3.187 1.00 91.69 108 SER A N 1
ATOM 898 C CA . SER A 1 108 ? 12.688 -3.938 3.307 1.00 91.69 108 SER A CA 1
ATOM 899 C C . SER A 1 108 ? 13.395 -3.622 1.978 1.00 91.69 108 SER A C 1
ATOM 901 O O . SER A 1 108 ? 14.513 -4.076 1.740 1.00 91.69 108 SER A O 1
ATOM 903 N N . THR A 1 109 ? 12.736 -2.864 1.096 1.00 90.00 109 THR A N 1
ATOM 904 C CA . THR A 1 109 ? 13.237 -2.464 -0.231 1.00 90.00 109 THR A CA 1
ATOM 905 C C . THR A 1 109 ? 13.462 -0.958 -0.264 1.00 90.00 109 THR A C 1
ATOM 907 O O . THR A 1 109 ? 12.705 -0.221 0.361 1.00 90.00 109 THR A O 1
ATOM 910 N N . GLU A 1 110 ? 14.471 -0.490 -0.999 1.00 92.81 110 GLU A N 1
ATOM 911 C CA . GLU A 1 110 ? 14.679 0.942 -1.231 1.00 92.81 110 GLU A CA 1
ATOM 912 C C . GLU A 1 110 ? 13.584 1.513 -2.144 1.00 92.81 110 GLU A C 1
ATOM 914 O O . GLU A 1 110 ? 13.286 0.950 -3.198 1.00 92.81 110 GLU A O 1
ATOM 919 N N . ILE A 1 111 ? 12.997 2.649 -1.752 1.00 93.56 111 ILE A N 1
ATOM 920 C CA . ILE A 1 111 ? 11.951 3.328 -2.528 1.00 93.56 111 ILE A CA 1
ATOM 921 C C . ILE A 1 111 ? 12.363 4.769 -2.834 1.00 93.56 111 ILE A C 1
ATOM 923 O O . ILE A 1 111 ? 12.810 5.534 -1.969 1.00 93.56 111 ILE A O 1
ATOM 927 N N . LEU A 1 112 ? 12.166 5.182 -4.083 1.00 92.75 112 LEU A N 1
ATOM 928 C CA . LEU A 1 112 ? 12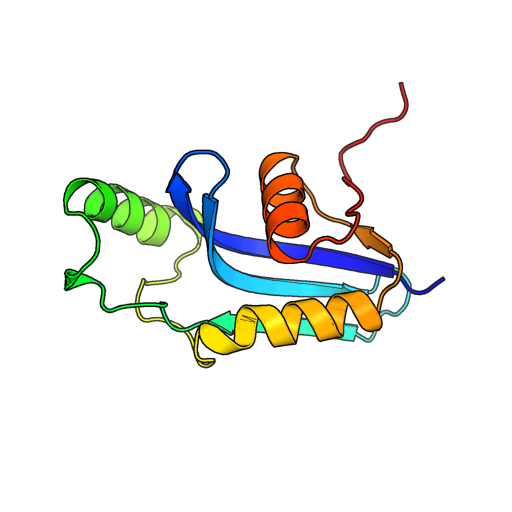.518 6.513 -4.562 1.00 92.75 112 LEU A CA 1
ATOM 929 C C . LEU A 1 112 ? 11.370 7.497 -4.303 1.00 92.75 112 LEU A C 1
ATOM 931 O O . LEU A 1 112 ? 10.206 7.212 -4.572 1.00 92.75 112 LEU A O 1
ATOM 935 N N . ASN A 1 113 ? 11.688 8.682 -3.777 1.00 89.38 113 ASN A N 1
ATOM 936 C CA . ASN A 1 113 ? 10.689 9.728 -3.546 1.00 89.38 113 ASN A CA 1
ATOM 937 C C . ASN A 1 113 ? 10.580 10.636 -4.774 1.00 89.38 113 ASN A C 1
ATOM 939 O O . ASN A 1 113 ? 11.553 11.304 -5.122 1.00 89.38 113 ASN A O 1
ATOM 943 N N . LEU A 1 114 ? 9.388 10.738 -5.364 1.00 83.88 114 LEU A N 1
ATOM 944 C CA . LEU A 1 114 ? 9.131 11.629 -6.506 1.00 83.88 114 LEU A CA 1
ATOM 945 C C . LEU A 1 114 ? 9.310 13.117 -6.182 1.00 83.88 114 LEU A C 1
ATOM 947 O O . LEU A 1 114 ? 9.565 13.916 -7.076 1.00 83.88 114 LEU A O 1
ATOM 951 N N . ASN A 1 115 ? 9.190 13.506 -4.912 1.00 76.12 115 ASN A N 1
ATOM 952 C CA . ASN A 1 115 ? 9.310 14.904 -4.491 1.00 76.12 115 ASN A CA 1
ATOM 953 C C . ASN A 1 115 ? 10.755 15.320 -4.169 1.00 76.12 115 ASN A C 1
ATOM 955 O O . ASN A 1 115 ? 10.963 16.433 -3.685 1.00 76.12 115 ASN A O 1
ATOM 959 N N . ALA A 1 116 ? 11.747 14.447 -4.369 1.00 59.47 116 ALA A N 1
ATOM 960 C CA . ALA A 1 116 ? 13.145 14.816 -4.187 1.00 59.47 116 ALA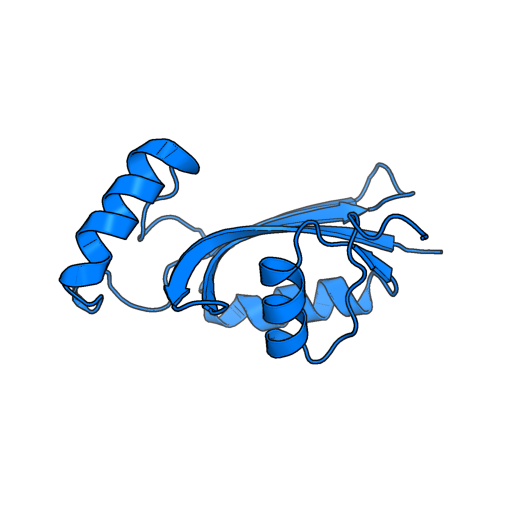 A CA 1
ATOM 961 C C . ALA A 1 116 ? 13.583 15.730 -5.342 1.00 59.47 116 ALA A C 1
ATOM 963 O O . ALA A 1 116 ? 14.150 15.278 -6.332 1.00 59.47 116 ALA A O 1
ATOM 964 N N . GLN A 1 117 ? 13.302 17.028 -5.222 1.00 43.72 117 GLN A N 1
ATOM 965 C CA . GLN A 1 117 ? 14.016 18.025 -6.008 1.00 43.72 117 GLN A CA 1
ATOM 966 C C . GLN A 1 117 ? 15.496 17.938 -5.625 1.00 43.72 117 GLN A C 1
ATOM 968 O O . GLN A 1 117 ? 15.843 18.018 -4.443 1.00 43.72 117 GLN A O 1
ATOM 973 N N . SER A 1 118 ? 16.351 17.729 -6.626 1.00 42.56 118 SER A N 1
ATOM 974 C CA . SER A 1 118 ? 17.784 17.981 -6.520 1.00 42.56 118 SER A CA 1
ATOM 975 C C . SER A 1 118 ? 17.974 19.381 -5.941 1.00 42.56 118 SER A C 1
ATOM 977 O O . SER A 1 118 ? 17.458 20.347 -6.507 1.00 42.56 118 SER A O 1
ATOM 979 N N . LYS A 1 119 ? 18.652 19.464 -4.793 1.00 35.28 119 LYS A N 1
ATOM 980 C CA . LYS A 1 119 ? 19.223 20.728 -4.324 1.00 35.28 119 LYS A CA 1
ATOM 981 C C . LYS A 1 119 ? 20.154 21.312 -5.378 1.00 35.28 119 LYS A C 1
ATOM 983 O O . LYS A 1 119 ? 20.833 20.502 -6.049 1.00 35.28 119 LYS A O 1
#

Sequence (119 aa):
MAAAVLDFEGFQISAGSFIIKELAVCAVHDDTFCGRWLFKPPHPFELTEPRKKENYFWVTKLLHKIKWDDGELPYEYLRSVLTIIMEMFPYIYVKGLEKKKFLEFLTSTEILNLNAQSK